Protein AF-A0A5M6IVD5-F1 (afdb_monomer_lite)

Sequence (85 aa):
MSIAGGYFVTPHAVRRFRERIAPLPERHALAAIIKSLESPDVRLKPQRDGVTVVVRTRAPFRFRAFVVPSEHPGGMPAVATIFEG

Radius of gyration: 11.85 Å; chains: 1; bounding box: 24×26×32 Å

pLDDT: mean 81.65, std 12.18, range [38.78, 95.44]

Secondary structure (DSSP, 8-state):
--B-SSSEE-HHHHHHHHHHT----HHHHHHHHHHHHSSTT-EEEE-TTSS-EEEEP-SSS-EEEEEEPPSSTTPPPEEEEEEE-

Foldseek 3Di:
DDDDALEAEDPQALVQCCVAWNVDDSVVSVVQVRCQQPDPPWDWDDDPVNFWIWIAGDPPITKTFIWGDDPDDVDGIYRPHIGGD

Organism: NCBI:txid504468

Structure (mmCIF, N/CA/C/O backbone):
data_AF-A0A5M6IVD5-F1
#
_entry.id   AF-A0A5M6IVD5-F1
#
loop_
_atom_site.group_PDB
_atom_site.id
_atom_site.type_symbol
_atom_site.label_atom_id
_atom_site.label_alt_id
_atom_site.label_comp_id
_atom_site.label_asym_id
_atom_site.label_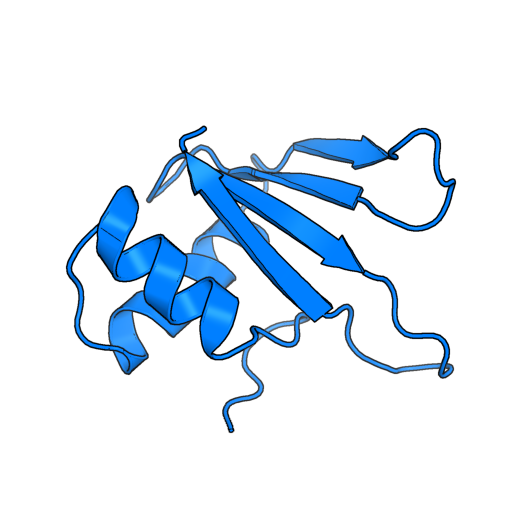entity_id
_atom_site.label_seq_id
_atom_site.pdbx_PDB_ins_code
_atom_site.Cartn_x
_atom_site.Cartn_y
_atom_site.Cartn_z
_atom_site.occupancy
_atom_site.B_iso_or_equiv
_atom_site.auth_seq_id
_atom_site.auth_comp_id
_atom_site.auth_asym_id
_atom_site.auth_atom_id
_atom_site.pdbx_PDB_model_num
ATOM 1 N N . MET A 1 1 ? 10.328 -10.562 3.323 1.00 38.78 1 MET A N 1
ATOM 2 C CA . MET A 1 1 ? 10.197 -10.158 1.907 1.00 38.78 1 MET A CA 1
ATOM 3 C C . MET A 1 1 ? 8.926 -10.811 1.406 1.00 38.78 1 MET A C 1
ATOM 5 O O . MET A 1 1 ? 8.872 -12.031 1.418 1.00 38.78 1 MET A O 1
ATOM 9 N N . SER A 1 2 ? 7.878 -10.042 1.116 1.00 41.59 2 SER A N 1
ATOM 10 C CA . SER A 1 2 ? 6.544 -10.612 0.899 1.00 41.59 2 SER A CA 1
ATOM 11 C C . SER A 1 2 ? 5.948 -10.054 -0.386 1.00 41.59 2 SER A C 1
ATOM 13 O O . SER A 1 2 ? 5.577 -8.886 -0.449 1.00 41.59 2 SER A O 1
ATOM 15 N N . ILE A 1 3 ? 5.914 -10.908 -1.406 1.00 48.28 3 ILE A N 1
ATOM 16 C CA . ILE A 1 3 ? 5.176 -10.715 -2.651 1.00 48.28 3 ILE A CA 1
ATOM 17 C C . ILE A 1 3 ? 3.723 -11.056 -2.332 1.00 48.28 3 ILE A C 1
ATOM 19 O O . ILE A 1 3 ? 3.444 -12.179 -1.913 1.00 48.28 3 ILE A O 1
ATOM 23 N N . ALA A 1 4 ? 2.807 -10.105 -2.467 1.00 48.31 4 ALA A N 1
ATOM 24 C CA . ALA A 1 4 ? 1.387 -10.401 -2.370 1.00 48.31 4 ALA A CA 1
ATOM 25 C C . ALA A 1 4 ? 0.608 -9.397 -3.232 1.00 48.31 4 ALA A C 1
ATOM 27 O O . ALA A 1 4 ? 0.782 -8.187 -3.104 1.00 48.31 4 ALA A O 1
ATOM 28 N N . GLY A 1 5 ? -0.209 -9.927 -4.143 1.00 59.75 5 GLY A N 1
ATOM 29 C CA . GLY A 1 5 ? -0.902 -9.147 -5.170 1.00 59.75 5 GLY A CA 1
ATOM 30 C C . GLY A 1 5 ? 0.008 -8.663 -6.302 1.00 59.75 5 GLY A C 1
ATOM 31 O O . GLY A 1 5 ? 1.199 -8.971 -6.351 1.00 59.75 5 GLY A O 1
ATOM 32 N N . GLY A 1 6 ? -0.553 -7.880 -7.222 1.00 77.00 6 GLY A N 1
ATOM 33 C CA . GLY A 1 6 ? 0.167 -7.308 -8.372 1.00 77.00 6 GLY A CA 1
ATOM 34 C C . GLY A 1 6 ? 1.203 -6.224 -8.029 1.00 77.00 6 GLY A C 1
ATOM 35 O O . GLY A 1 6 ? 1.612 -5.488 -8.921 1.00 77.00 6 GLY A O 1
ATOM 36 N N . TYR A 1 7 ? 1.607 -6.087 -6.760 1.00 83.69 7 TYR A N 1
ATOM 37 C CA . TYR A 1 7 ? 2.483 -5.025 -6.264 1.00 83.69 7 TYR A CA 1
ATOM 38 C C . TYR A 1 7 ? 3.564 -5.565 -5.322 1.00 83.69 7 TYR A C 1
ATOM 40 O O . TYR A 1 7 ? 3.319 -6.416 -4.468 1.00 83.69 7 TYR A O 1
ATOM 48 N N . PHE A 1 8 ? 4.757 -4.981 -5.398 1.00 88.06 8 PHE A N 1
ATOM 49 C CA . PHE A 1 8 ? 5.802 -5.157 -4.398 1.00 88.06 8 PHE A CA 1
ATOM 50 C C . PHE A 1 8 ? 5.691 -4.070 -3.323 1.00 88.06 8 PHE A C 1
AT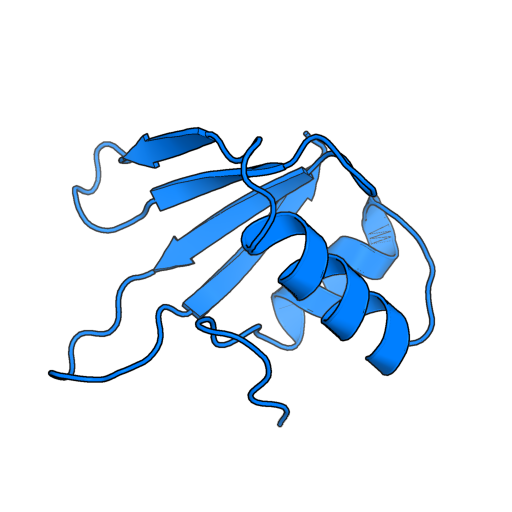OM 52 O O . PHE A 1 8 ? 5.955 -2.899 -3.586 1.00 88.06 8 PHE A O 1
ATOM 59 N N . VAL A 1 9 ? 5.318 -4.422 -2.091 1.00 90.19 9 VAL A N 1
ATOM 60 C CA . VAL A 1 9 ? 5.208 -3.440 -0.998 1.00 90.19 9 VAL A CA 1
ATOM 61 C C . VAL A 1 9 ? 6.507 -3.386 -0.200 1.00 90.19 9 VAL A C 1
ATOM 63 O O . VAL A 1 9 ? 6.911 -4.366 0.426 1.00 90.19 9 VAL A O 1
ATOM 66 N N . THR A 1 10 ? 7.165 -2.226 -0.189 1.00 91.56 10 THR A N 1
ATOM 67 C CA . THR A 1 10 ? 8.423 -2.056 0.551 1.00 91.56 10 THR A CA 1
ATOM 68 C C . THR A 1 10 ? 8.200 -2.098 2.073 1.00 91.56 10 THR A C 1
ATOM 70 O O . THR A 1 10 ? 7.165 -1.625 2.557 1.00 91.56 10 THR A O 1
ATOM 73 N N . PRO A 1 11 ? 9.182 -2.562 2.876 1.00 92.44 11 PRO A N 1
ATOM 74 C CA . PRO A 1 11 ? 9.103 -2.481 4.340 1.00 92.44 11 PRO A CA 1
ATOM 75 C C . PRO A 1 11 ? 8.874 -1.050 4.844 1.00 92.44 11 PRO A C 1
ATOM 77 O O . PRO A 1 11 ? 8.151 -0.830 5.816 1.00 92.44 11 PRO A O 1
ATOM 80 N N . HIS A 1 12 ? 9.443 -0.060 4.144 1.00 93.31 12 HIS A N 1
ATOM 81 C CA . HIS A 1 12 ? 9.215 1.352 4.429 1.00 93.31 12 HIS A CA 1
ATOM 82 C C . HIS A 1 12 ? 7.734 1.728 4.281 1.00 93.31 12 HIS A C 1
ATOM 84 O O . HIS A 1 12 ? 7.167 2.321 5.197 1.00 93.31 12 HIS A O 1
ATOM 90 N N . ALA A 1 13 ? 7.081 1.347 3.180 1.00 92.31 13 ALA A N 1
ATOM 91 C CA . ALA A 1 13 ? 5.659 1.607 2.979 1.00 92.31 13 ALA A CA 1
ATOM 92 C C . ALA A 1 13 ? 4.785 0.938 4.054 1.00 92.31 13 ALA A C 1
ATOM 94 O O . ALA A 1 13 ? 3.894 1.591 4.600 1.00 92.31 13 ALA A O 1
ATOM 95 N N . VAL A 1 14 ? 5.076 -0.317 4.423 1.00 93.94 14 VAL A N 1
ATOM 96 C CA . VAL A 1 14 ? 4.348 -1.017 5.497 1.00 93.94 14 VAL A CA 1
ATOM 97 C C . VAL A 1 14 ? 4.490 -0.280 6.826 1.00 93.94 14 VAL A C 1
ATOM 99 O O . VAL A 1 14 ? 3.494 -0.041 7.509 1.00 93.94 14 VAL A O 1
ATOM 102 N N . ARG A 1 15 ? 5.708 0.140 7.184 1.00 94.56 15 ARG A N 1
ATOM 103 C CA . ARG A 1 15 ? 5.948 0.925 8.401 1.00 94.56 15 ARG A CA 1
ATOM 104 C C . ARG A 1 15 ? 5.143 2.225 8.398 1.00 94.56 15 ARG A C 1
ATOM 106 O O . ARG A 1 15 ? 4.470 2.525 9.377 1.00 94.56 15 ARG A O 1
ATOM 113 N N . ARG A 1 16 ? 5.140 2.952 7.280 1.00 95.06 16 ARG A N 1
ATOM 114 C CA . ARG A 1 16 ? 4.394 4.211 7.130 1.00 95.06 16 ARG A CA 1
ATOM 115 C C . ARG A 1 16 ? 2.892 4.031 7.261 1.00 95.06 16 ARG A C 1
ATOM 117 O O . ARG A 1 16 ? 2.243 4.840 7.914 1.00 95.06 16 ARG A O 1
ATOM 124 N N . PHE A 1 17 ? 2.347 2.967 6.683 1.00 93.94 17 PHE A N 1
ATOM 125 C CA . PHE A 1 17 ? 0.942 2.618 6.857 1.00 93.94 17 PHE A CA 1
ATOM 126 C C . PHE A 1 17 ? 0.609 2.341 8.328 1.00 93.94 17 PHE A C 1
ATOM 128 O O . PHE A 1 17 ? -0.390 2.843 8.836 1.00 93.94 17 PHE A O 1
ATOM 135 N N . ARG A 1 18 ? 1.469 1.589 9.025 1.00 95.44 18 ARG A N 1
ATOM 136 C CA . ARG A 1 18 ? 1.281 1.271 10.447 1.00 95.44 18 ARG A CA 1
ATOM 137 C C . ARG A 1 18 ? 1.314 2.507 11.338 1.00 95.44 18 ARG A C 1
ATOM 139 O O . ARG A 1 18 ? 0.501 2.625 12.243 1.00 95.44 18 ARG A O 1
ATOM 146 N N . GLU A 1 19 ? 2.245 3.414 11.064 1.00 94.31 19 GLU A N 1
ATOM 147 C CA . GLU A 1 19 ? 2.425 4.652 11.825 1.00 94.31 19 GLU A CA 1
ATOM 148 C C . GLU A 1 19 ? 1.307 5.672 11.575 1.00 94.31 19 GLU A C 1
ATOM 150 O O . GLU A 1 19 ? 0.975 6.430 12.479 1.00 94.31 19 GLU A O 1
ATOM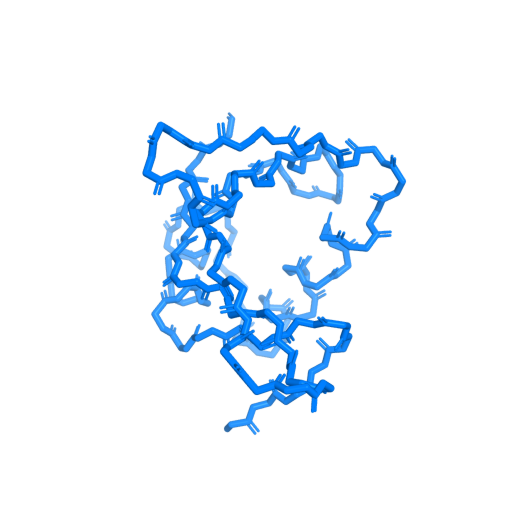 155 N N . ARG A 1 20 ? 0.759 5.731 10.353 1.00 92.25 20 ARG A N 1
ATOM 156 C CA . ARG A 1 20 ? -0.093 6.855 9.922 1.00 92.25 20 ARG A CA 1
ATOM 157 C C . ARG A 1 20 ? -1.535 6.504 9.598 1.00 92.25 20 ARG A C 1
ATOM 159 O O . ARG A 1 20 ? -2.372 7.389 9.581 1.00 92.25 20 ARG A O 1
ATOM 166 N N . ILE A 1 21 ? -1.824 5.250 9.270 1.00 92.25 21 ILE A N 1
ATOM 167 C CA . ILE A 1 21 ? -3.150 4.847 8.790 1.00 92.25 21 ILE A CA 1
ATOM 168 C C . ILE A 1 21 ? -3.818 3.929 9.803 1.00 92.25 21 ILE A C 1
ATOM 170 O O . ILE A 1 21 ? -4.923 4.209 10.258 1.00 92.25 21 ILE A O 1
ATOM 174 N N . ALA A 1 22 ? -3.157 2.826 10.155 1.00 90.75 22 ALA A N 1
ATOM 175 C CA . ALA A 1 22 ? -3.692 1.866 11.109 1.00 90.75 22 ALA A CA 1
ATOM 176 C C . ALA A 1 22 ? -2.561 1.057 11.761 1.00 90.75 22 ALA A C 1
ATOM 178 O O . ALA A 1 22 ? -1.836 0.375 11.030 1.00 90.75 22 ALA A O 1
ATOM 179 N N . PRO A 1 23 ? -2.433 1.047 13.104 1.00 92.38 23 PRO A N 1
ATOM 180 C CA . PRO A 1 23 ? -1.363 0.354 13.827 1.00 92.38 23 PRO A CA 1
ATOM 181 C C . PRO A 1 23 ? -1.583 -1.168 13.869 1.00 92.38 23 PRO A C 1
ATOM 183 O O . PRO A 1 23 ? -1.754 -1.779 14.920 1.00 92.38 23 PRO A O 1
ATOM 186 N N . LEU A 1 24 ? -1.592 -1.800 12.697 1.00 92.69 24 LEU A N 1
ATOM 187 C CA . LEU A 1 24 ? -1.769 -3.238 12.534 1.00 92.69 24 LEU A CA 1
ATOM 188 C C . LEU A 1 24 ? -0.435 -3.987 12.695 1.00 92.69 24 LEU A C 1
ATOM 190 O O . LEU A 1 24 ? 0.636 -3.414 12.459 1.00 92.69 24 LEU A O 1
ATOM 194 N N . PRO A 1 25 ? -0.463 -5.291 13.024 1.00 94.50 25 PRO A N 1
ATOM 195 C CA . PRO A 1 25 ? 0.704 -6.154 12.874 1.00 94.50 25 PRO A CA 1
ATOM 196 C C . PRO A 1 25 ? 1.191 -6.159 11.421 1.00 94.50 25 PRO A C 1
ATOM 198 O O . PRO A 1 25 ? 0.381 -6.078 10.500 1.00 94.50 25 PRO A O 1
ATOM 201 N N . GLU A 1 26 ? 2.500 -6.296 11.202 1.00 90.19 26 GLU A N 1
ATOM 202 C CA . GLU A 1 26 ? 3.130 -6.134 9.880 1.00 90.19 26 GLU A CA 1
ATOM 203 C C . GLU A 1 26 ? 2.435 -6.923 8.760 1.00 90.19 26 GLU A C 1
ATOM 205 O O . GLU A 1 26 ? 2.098 -6.361 7.720 1.00 90.19 26 GLU A O 1
ATOM 210 N N . ARG A 1 27 ? 2.133 -8.203 9.003 1.00 90.31 27 ARG A N 1
ATOM 211 C CA . ARG A 1 27 ? 1.444 -9.066 8.035 1.00 90.31 27 ARG A CA 1
ATOM 212 C C . ARG A 1 27 ? 0.031 -8.576 7.697 1.00 90.31 27 ARG A C 1
ATOM 214 O O . ARG A 1 27 ? -0.377 -8.639 6.541 1.00 90.31 27 ARG A O 1
ATOM 221 N N . HIS A 1 28 ? -0.703 -8.073 8.688 1.00 91.75 28 HIS A N 1
ATOM 222 C CA . HIS A 1 28 ? -2.044 -7.521 8.490 1.00 91.75 28 HIS A CA 1
ATOM 223 C C . HIS A 1 28 ? -1.996 -6.170 7.774 1.00 91.75 28 HIS A C 1
ATOM 225 O O . HIS A 1 28 ? -2.826 -5.919 6.907 1.00 91.75 28 HIS A O 1
ATOM 231 N N . ALA A 1 29 ? -1.007 -5.328 8.086 1.00 92.31 29 ALA A N 1
ATOM 232 C CA . ALA A 1 29 ? -0.774 -4.073 7.379 1.00 92.31 29 ALA A CA 1
ATOM 233 C C . ALA A 1 29 ? -0.466 -4.322 5.898 1.00 92.31 29 ALA A C 1
ATOM 235 O O . ALA A 1 29 ? -1.078 -3.704 5.035 1.00 92.31 29 ALA A O 1
ATOM 236 N N . LEU A 1 30 ? 0.419 -5.277 5.600 1.00 91.50 30 LEU A N 1
ATOM 237 C CA . LEU A 1 30 ? 0.722 -5.683 4.231 1.00 91.50 30 LEU A CA 1
ATOM 238 C C . LEU A 1 30 ? -0.543 -6.131 3.483 1.00 91.50 30 LEU A C 1
ATOM 240 O O . LEU A 1 30 ? -0.846 -5.598 2.417 1.00 91.50 30 LEU A O 1
ATOM 244 N N . ALA A 1 31 ? -1.306 -7.062 4.064 1.00 89.50 31 ALA A N 1
ATOM 245 C CA . ALA A 1 31 ? -2.543 -7.559 3.464 1.00 89.50 31 ALA A CA 1
ATOM 246 C C . ALA A 1 31 ? -3.579 -6.441 3.246 1.00 89.50 31 ALA A C 1
ATOM 248 O O . ALA A 1 31 ? -4.236 -6.398 2.208 1.00 89.50 31 ALA A O 1
ATOM 249 N N . ALA A 1 32 ? -3.701 -5.512 4.199 1.00 90.38 32 ALA A N 1
ATOM 250 C CA . ALA A 1 32 ? -4.595 -4.365 4.093 1.00 90.38 32 ALA A CA 1
ATOM 251 C C . ALA A 1 32 ? -4.184 -3.412 2.964 1.00 90.38 32 ALA A C 1
ATOM 253 O O . ALA A 1 32 ? -5.045 -2.970 2.207 1.00 90.38 32 ALA A O 1
ATOM 254 N N . ILE A 1 33 ? -2.885 -3.126 2.820 1.00 89.88 33 ILE A N 1
ATOM 255 C CA . ILE A 1 33 ? -2.364 -2.287 1.734 1.00 89.88 33 ILE A CA 1
ATOM 256 C C . ILE A 1 33 ? -2.728 -2.902 0.386 1.00 89.88 33 ILE A C 1
ATOM 258 O O . ILE A 1 33 ? -3.315 -2.221 -0.447 1.00 89.88 33 ILE A O 1
ATOM 262 N N . ILE A 1 34 ? -2.431 -4.186 0.189 1.00 88.00 34 ILE A N 1
ATOM 263 C CA . ILE A 1 34 ? -2.674 -4.881 -1.082 1.00 88.00 34 ILE A CA 1
ATOM 264 C C . ILE A 1 34 ? -4.162 -4.895 -1.413 1.00 88.00 34 ILE A C 1
ATOM 266 O O . ILE A 1 34 ? -4.548 -4.455 -2.491 1.00 88.00 34 ILE A O 1
ATOM 270 N N . LYS A 1 35 ? -5.008 -5.277 -0.450 1.00 87.62 35 LYS A N 1
ATOM 271 C CA . LYS A 1 35 ? -6.464 -5.275 -0.628 1.00 87.62 35 LYS A CA 1
ATOM 272 C C . LYS A 1 35 ? -7.001 -3.890 -1.001 1.00 87.62 35 LYS A C 1
ATOM 274 O O . LYS A 1 35 ? -7.897 -3.781 -1.831 1.00 87.62 35 LYS A O 1
ATOM 279 N N . SER A 1 36 ? -6.462 -2.829 -0.399 1.00 87.62 36 SER A N 1
ATOM 280 C CA . SER A 1 36 ? -6.837 -1.455 -0.743 1.00 87.62 36 SER A CA 1
ATOM 281 C C . SER A 1 36 ? -6.362 -1.040 -2.143 1.00 87.62 36 SER A C 1
ATOM 283 O O . SER A 1 36 ? -7.047 -0.248 -2.784 1.00 87.62 36 SER A O 1
ATOM 285 N N . LEU A 1 37 ? -5.211 -1.537 -2.614 1.00 84.44 37 LEU A N 1
ATOM 286 C CA . LEU A 1 37 ? -4.669 -1.259 -3.954 1.00 84.44 37 LEU A CA 1
ATOM 287 C C . LEU A 1 37 ? -5.390 -2.038 -5.065 1.00 84.44 37 LEU A C 1
ATOM 289 O O . LEU A 1 37 ? -5.483 -1.543 -6.182 1.00 84.44 37 LEU A O 1
ATOM 293 N N . GLU A 1 38 ? -5.910 -3.224 -4.759 1.00 83.56 38 GLU A N 1
ATOM 294 C CA . GLU A 1 38 ? -6.695 -4.060 -5.682 1.00 83.56 38 GLU A CA 1
ATOM 295 C C . GLU A 1 38 ? -8.187 -3.686 -5.705 1.00 83.56 38 GLU A C 1
ATOM 297 O O . GLU A 1 38 ? -8.966 -4.240 -6.479 1.00 83.56 38 GLU A O 1
ATOM 302 N N . SER A 1 39 ? -8.605 -2.742 -4.857 1.00 80.50 39 SER A N 1
ATOM 303 C CA . SER A 1 39 ? -9.990 -2.280 -4.800 1.00 80.50 39 SER A CA 1
ATOM 304 C C . SER A 1 39 ? -10.389 -1.544 -6.091 1.00 80.50 39 SER A C 1
ATOM 306 O O . SER A 1 39 ? -9.633 -0.689 -6.563 1.00 80.50 39 SER A O 1
ATOM 308 N N . PRO A 1 40 ? -11.599 -1.782 -6.637 1.00 74.69 40 PRO A N 1
ATOM 309 C CA . PRO A 1 40 ? -12.076 -1.106 -7.847 1.00 74.69 40 PRO A CA 1
ATOM 310 C C . PRO A 1 40 ? -12.231 0.417 -7.679 1.00 74.69 40 PRO A C 1
ATOM 312 O O . PRO A 1 40 ? -12.255 1.147 -8.665 1.00 74.69 40 PRO A O 1
ATOM 315 N N . ASP A 1 41 ? -12.286 0.917 -6.439 1.00 74.75 41 ASP A N 1
ATOM 316 C CA . ASP A 1 41 ? -12.415 2.347 -6.121 1.00 74.75 41 ASP A CA 1
ATOM 317 C C . ASP A 1 41 ? -11.087 3.124 -6.147 1.00 74.75 41 ASP A C 1
ATOM 319 O O . ASP A 1 41 ? -11.013 4.288 -5.720 1.00 74.75 41 ASP A O 1
ATOM 323 N N . VAL A 1 42 ? -10.017 2.494 -6.628 1.00 77.25 42 VAL A N 1
ATOM 324 C CA . VAL A 1 42 ? -8.704 3.117 -6.748 1.00 77.25 42 VAL A CA 1
ATOM 325 C C . VAL A 1 42 ? -8.689 4.177 -7.847 1.00 77.25 42 VAL A C 1
ATOM 327 O O . VAL A 1 42 ? -9.047 3.938 -8.997 1.00 77.25 42 VAL A O 1
ATOM 330 N N . ARG A 1 43 ? -8.191 5.374 -7.509 1.00 77.62 43 ARG A N 1
ATOM 331 C CA . ARG A 1 43 ? -7.865 6.406 -8.506 1.00 77.62 43 ARG A CA 1
ATOM 332 C C . ARG A 1 43 ? -6.364 6.493 -8.723 1.00 77.62 43 ARG A C 1
ATOM 334 O O . ARG A 1 43 ? -5.627 6.789 -7.781 1.00 77.62 43 ARG A O 1
ATOM 341 N N . LEU A 1 44 ? -5.949 6.311 -9.972 1.00 77.38 44 LEU A N 1
ATOM 342 C CA . LEU A 1 44 ? -4.574 6.488 -10.424 1.00 77.38 44 LEU A CA 1
ATOM 343 C C . LEU A 1 44 ? -4.374 7.929 -10.891 1.00 77.38 44 LEU A C 1
ATOM 345 O O . LEU A 1 44 ? -5.145 8.441 -11.703 1.00 77.38 44 LEU A O 1
ATOM 349 N N . LYS A 1 45 ? -3.343 8.598 -10.375 1.00 79.31 45 LYS A N 1
ATOM 350 C CA . LYS A 1 45 ? -2.903 9.898 -10.885 1.00 79.31 45 LYS A CA 1
ATOM 351 C C . LYS A 1 45 ? -1.419 9.824 -11.250 1.00 79.31 45 LYS A C 1
ATOM 353 O O . LYS A 1 45 ? -0.612 9.697 -10.326 1.00 79.31 45 LYS A O 1
ATOM 358 N N . PRO A 1 46 ? -1.052 9.920 -12.540 1.00 76.00 46 PRO A N 1
ATOM 359 C CA . PRO A 1 46 ? 0.348 10.029 -12.928 1.00 76.00 46 PRO A CA 1
ATOM 360 C C . PRO A 1 46 ? 0.950 11.327 -12.378 1.00 76.00 46 PRO A C 1
ATOM 362 O O . PRO A 1 46 ? 0.283 12.368 -12.309 1.00 76.00 46 PRO A O 1
ATOM 365 N N . GLN A 1 47 ? 2.195 11.247 -11.927 1.00 75.81 47 GLN A N 1
ATOM 366 C CA . GLN A 1 47 ? 2.986 12.393 -11.494 1.00 75.81 47 GLN A CA 1
ATOM 367 C C . GLN A 1 47 ? 3.688 13.055 -12.682 1.00 75.81 47 GLN A C 1
ATOM 369 O O . GLN A 1 47 ? 3.818 12.483 -13.761 1.00 75.81 47 GLN A O 1
ATOM 374 N N . ARG A 1 48 ? 4.135 14.301 -12.476 1.00 71.56 48 ARG A N 1
ATOM 375 C CA . ARG A 1 48 ? 4.848 15.085 -13.503 1.00 71.56 48 ARG A CA 1
ATOM 376 C C . ARG A 1 48 ? 6.194 14.474 -13.901 1.00 71.56 48 ARG A C 1
ATOM 378 O O . ARG A 1 48 ? 6.710 14.829 -14.950 1.00 71.56 48 ARG A O 1
ATOM 385 N N . ASP A 1 49 ? 6.737 13.588 -13.070 1.00 69.44 49 ASP A N 1
ATOM 386 C CA . ASP A 1 49 ? 7.958 12.832 -13.359 1.00 69.44 49 ASP A CA 1
ATOM 387 C C . ASP A 1 49 ? 7.759 11.777 -14.462 1.00 69.44 49 ASP A C 1
ATOM 389 O O . ASP A 1 49 ? 8.738 11.220 -14.940 1.00 69.44 49 ASP A O 1
ATOM 393 N N . GLY A 1 50 ? 6.512 11.504 -14.874 1.00 61.66 50 GLY A N 1
ATOM 394 C CA . GLY A 1 50 ? 6.175 10.539 -15.924 1.00 61.66 50 GLY A CA 1
ATOM 395 C C . GLY A 1 50 ? 6.374 9.076 -15.524 1.00 61.66 50 GLY A C 1
ATOM 396 O O . GLY A 1 50 ? 6.014 8.186 -16.289 1.00 61.66 50 GLY A O 1
ATOM 397 N N . VAL A 1 51 ? 6.906 8.825 -14.328 1.00 67.19 51 VAL A N 1
ATOM 398 C CA . VAL A 1 51 ? 7.294 7.496 -13.852 1.00 67.19 51 VAL A CA 1
ATOM 399 C C . VAL A 1 51 ? 6.384 7.072 -12.713 1.00 67.19 51 VAL A C 1
ATOM 401 O O . VAL A 1 51 ? 5.915 5.941 -12.694 1.00 67.19 51 VAL A O 1
ATOM 404 N N . THR A 1 52 ? 6.052 7.962 -11.781 1.00 71.31 52 THR A N 1
ATOM 405 C CA . THR A 1 52 ? 5.331 7.552 -10.579 1.00 71.31 52 THR A CA 1
ATOM 406 C C . THR A 1 52 ? 3.817 7.685 -10.730 1.00 71.31 52 THR A C 1
ATOM 408 O O . THR A 1 52 ? 3.291 8.686 -11.223 1.00 71.31 52 THR A O 1
ATOM 411 N N . VAL A 1 53 ? 3.078 6.713 -10.195 1.00 77.38 53 VAL A N 1
ATOM 412 C CA . VAL A 1 53 ? 1.627 6.786 -10.027 1.00 77.38 53 VAL A CA 1
ATOM 413 C C . VAL A 1 53 ? 1.263 6.964 -8.555 1.00 77.38 53 VAL A C 1
ATOM 415 O O . VAL A 1 53 ? 1.709 6.223 -7.679 1.00 77.38 53 VAL A O 1
ATOM 418 N N . VAL A 1 54 ? 0.407 7.947 -8.268 1.00 78.19 54 VAL A N 1
ATOM 419 C CA . VAL A 1 54 ? -0.261 8.056 -6.968 1.00 78.19 54 VAL A CA 1
ATOM 420 C C . VAL A 1 54 ? -1.556 7.259 -7.021 1.00 78.19 54 VAL A C 1
ATOM 422 O O . VAL A 1 54 ? -2.476 7.620 -7.755 1.00 78.19 54 VAL A O 1
ATOM 425 N N . VAL A 1 55 ? -1.642 6.221 -6.196 1.00 78.50 55 VAL A N 1
ATOM 426 C CA . VAL A 1 55 ? -2.854 5.430 -5.982 1.00 78.50 55 VAL A CA 1
ATOM 427 C C . VAL A 1 55 ? -3.611 6.000 -4.789 1.00 78.50 55 VAL A C 1
ATOM 429 O O . VAL A 1 55 ? -3.067 6.061 -3.688 1.00 78.50 55 VAL A O 1
ATOM 432 N N . ARG A 1 56 ? -4.859 6.431 -4.989 1.00 79.56 56 ARG A N 1
ATOM 433 C CA . ARG A 1 56 ? -5.767 6.825 -3.900 1.00 79.56 56 ARG A CA 1
ATOM 434 C C . ARG A 1 56 ? -6.717 5.684 -3.592 1.00 79.56 56 ARG A C 1
ATOM 436 O O . ARG A 1 56 ? -7.511 5.322 -4.455 1.00 79.56 56 ARG A O 1
ATOM 443 N N . THR A 1 57 ? -6.667 5.186 -2.368 1.00 79.38 57 THR A N 1
ATOM 444 C CA . THR A 1 57 ? -7.558 4.140 -1.862 1.00 79.38 57 THR A CA 1
ATOM 445 C C . THR A 1 57 ? -8.673 4.779 -1.028 1.00 79.38 57 THR A C 1
ATOM 447 O O . THR A 1 57 ? -8.481 5.843 -0.434 1.00 79.38 57 THR A O 1
ATOM 450 N N . ARG A 1 58 ? -9.871 4.183 -1.022 1.00 75.38 58 ARG A N 1
ATOM 451 C CA . ARG A 1 58 ? -11.034 4.681 -0.254 1.00 75.38 58 ARG A CA 1
ATOM 452 C C . ARG A 1 58 ? -11.574 3.672 0.760 1.00 75.38 58 ARG A C 1
ATOM 454 O O . ARG A 1 58 ? -12.134 4.092 1.764 1.00 75.38 58 ARG A O 1
ATOM 461 N N . ALA A 1 59 ? -11.367 2.378 0.526 1.00 73.06 59 ALA A N 1
ATOM 462 C CA . ALA A 1 59 ? -11.787 1.292 1.404 1.00 73.06 59 ALA A CA 1
ATOM 463 C C . ALA A 1 59 ? -10.771 0.133 1.351 1.00 73.06 59 ALA A C 1
ATOM 465 O O . ALA A 1 59 ? -10.166 -0.074 0.297 1.00 73.06 59 ALA A O 1
ATOM 466 N N . PRO A 1 60 ? -10.587 -0.640 2.440 1.00 73.44 60 PRO A N 1
ATOM 467 C CA . PRO A 1 60 ? -11.060 -0.376 3.808 1.00 73.44 60 PRO A CA 1
ATOM 468 C C . PRO A 1 60 ? -10.321 0.778 4.504 1.00 73.44 60 PRO A C 1
ATOM 470 O O . PRO A 1 60 ? -10.807 1.310 5.493 1.00 73.44 60 PRO A O 1
ATOM 473 N N . PHE A 1 61 ? -9.169 1.189 3.974 1.00 84.44 61 PHE A N 1
ATOM 474 C CA . PHE A 1 61 ? -8.385 2.303 4.498 1.00 84.44 61 PHE A CA 1
ATOM 475 C C . PHE A 1 61 ? -8.173 3.348 3.417 1.00 84.44 61 PHE A C 1
ATOM 477 O O . PHE A 1 61 ? -7.877 2.998 2.273 1.00 84.44 61 PHE A O 1
ATOM 484 N N . ARG A 1 62 ? -8.288 4.621 3.796 1.00 88.31 62 ARG A N 1
ATOM 485 C CA . ARG A 1 62 ? -8.050 5.755 2.909 1.00 88.31 62 ARG A CA 1
ATOM 486 C C . ARG A 1 62 ? -6.601 6.211 3.020 1.00 88.31 62 ARG A C 1
ATOM 488 O O . ARG A 1 62 ? -6.194 6.747 4.045 1.00 88.31 62 ARG A O 1
ATOM 495 N N . PHE A 1 63 ? -5.828 6.015 1.959 1.00 89.81 63 PHE A N 1
ATOM 496 C CA . PHE A 1 63 ? -4.445 6.473 1.890 1.00 89.81 63 PHE A CA 1
ATOM 497 C C . PHE A 1 63 ? -4.011 6.753 0.451 1.00 89.81 63 PHE A C 1
ATOM 499 O O . PHE A 1 63 ? -4.703 6.454 -0.526 1.00 89.81 63 PHE A O 1
ATOM 506 N N . ARG A 1 64 ? -2.831 7.355 0.327 1.00 90.19 64 ARG A N 1
ATOM 507 C CA . ARG A 1 64 ? -2.141 7.575 -0.940 1.00 90.19 64 ARG A CA 1
ATOM 508 C C . ARG A 1 64 ? -0.889 6.717 -0.986 1.00 90.19 64 ARG A C 1
ATOM 510 O O . ARG A 1 64 ? 0.005 6.916 -0.170 1.00 90.19 64 ARG A O 1
ATOM 517 N N . ALA A 1 65 ? -0.804 5.809 -1.947 1.00 89.56 65 ALA A N 1
ATOM 518 C CA . ALA A 1 65 ? 0.413 5.055 -2.225 1.00 89.56 65 ALA A CA 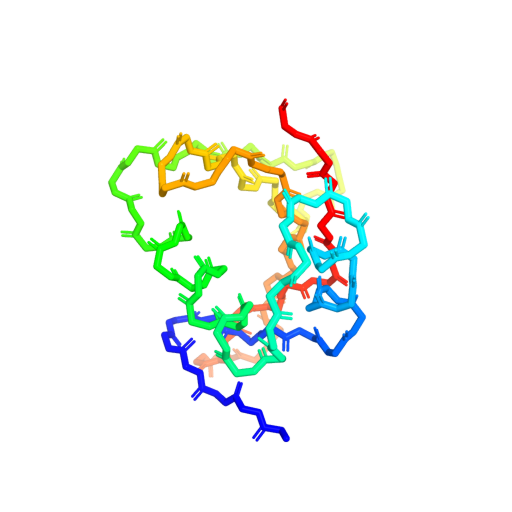1
ATOM 519 C C . ALA A 1 65 ? 1.183 5.690 -3.384 1.00 89.56 65 ALA A C 1
ATOM 521 O O . ALA A 1 65 ? 0.593 6.096 -4.385 1.00 89.56 65 ALA A O 1
ATOM 522 N N . PHE A 1 66 ? 2.499 5.786 -3.223 1.00 89.56 66 PHE A N 1
ATOM 523 C CA . PHE A 1 66 ? 3.427 6.199 -4.268 1.00 89.56 66 PHE A CA 1
ATOM 524 C C . PHE A 1 66 ? 3.996 4.936 -4.914 1.00 89.56 66 PHE A C 1
ATOM 526 O O . PHE A 1 66 ? 4.659 4.148 -4.234 1.00 89.56 66 PHE A O 1
ATOM 533 N N . VAL A 1 67 ? 3.673 4.721 -6.188 1.00 88.19 67 VAL A N 1
ATOM 534 C CA . VAL A 1 67 ? 3.960 3.477 -6.903 1.00 88.19 67 VAL A CA 1
ATOM 535 C C . VAL A 1 67 ? 4.924 3.735 -8.049 1.00 88.19 67 VAL A C 1
ATOM 537 O O . VAL A 1 67 ? 4.615 4.501 -8.959 1.00 88.19 67 VAL A O 1
ATOM 540 N N . VAL A 1 68 ? 6.069 3.063 -8.008 1.00 87.12 68 VAL A N 1
ATOM 541 C CA . VAL A 1 68 ? 7.097 3.116 -9.046 1.00 87.12 68 VAL A CA 1
ATOM 542 C C . VAL A 1 68 ? 6.932 1.890 -9.954 1.00 87.12 68 VAL A C 1
ATOM 544 O O . VAL A 1 68 ? 6.903 0.769 -9.440 1.00 87.12 68 VAL A O 1
ATOM 547 N N . PRO A 1 69 ? 6.771 2.056 -11.276 1.00 81.81 69 PRO A N 1
ATOM 548 C CA . PRO A 1 69 ? 6.699 0.949 -12.218 1.00 81.81 69 PRO A CA 1
ATOM 549 C C . PRO A 1 69 ? 8.019 0.178 -12.229 1.00 81.81 69 PRO A C 1
ATOM 551 O O . PRO A 1 69 ? 9.083 0.738 -11.973 1.00 81.81 69 PRO A O 1
ATOM 554 N N . SER A 1 70 ? 7.950 -1.121 -12.510 1.00 79.44 70 SER A N 1
ATOM 555 C CA . SER A 1 70 ? 9.165 -1.908 -12.694 1.00 79.44 70 SER A CA 1
ATOM 556 C C . SER A 1 70 ? 9.786 -1.603 -14.054 1.00 79.44 70 SER A C 1
ATOM 558 O O . SER A 1 70 ? 9.075 -1.540 -15.055 1.00 79.44 70 SER A O 1
ATOM 560 N N . GLU A 1 71 ? 11.108 -1.454 -14.093 1.00 74.50 71 GLU A N 1
ATOM 561 C CA . GLU A 1 71 ? 11.868 -1.302 -15.341 1.00 74.50 71 GLU A CA 1
ATOM 562 C C . GLU A 1 71 ? 11.995 -2.633 -16.108 1.00 74.50 71 GLU A C 1
ATOM 564 O O . GLU A 1 71 ? 12.294 -2.644 -17.300 1.00 74.50 71 GLU A O 1
ATOM 569 N N . HIS A 1 72 ? 11.735 -3.768 -15.446 1.00 70.12 72 HIS A N 1
ATOM 570 C CA . HIS A 1 72 ? 11.806 -5.091 -16.061 1.00 70.12 72 HIS A CA 1
ATOM 571 C C . HIS A 1 72 ? 10.458 -5.522 -16.664 1.00 70.12 72 HIS A C 1
ATOM 573 O O . HIS A 1 72 ? 9.428 -5.431 -15.987 1.00 70.12 72 HIS A O 1
ATOM 579 N N . PRO A 1 73 ? 10.444 -6.086 -17.889 1.00 60.25 73 PRO A N 1
ATOM 580 C CA . PRO A 1 73 ? 9.255 -6.718 -18.455 1.00 60.25 73 PRO A CA 1
ATOM 581 C C . PRO A 1 73 ? 8.746 -7.837 -17.532 1.00 60.25 73 PRO A C 1
ATOM 583 O O . PRO A 1 73 ? 9.461 -8.798 -17.263 1.00 60.25 73 PRO A O 1
ATOM 586 N N . GLY A 1 74 ? 7.519 -7.698 -17.021 1.00 67.06 74 GLY A N 1
ATOM 587 C CA . GLY A 1 74 ? 6.919 -8.638 -16.062 1.00 67.06 74 GLY A CA 1
ATOM 588 C C . GLY A 1 74 ? 7.259 -8.376 -14.589 1.00 67.06 74 GLY A C 1
ATOM 589 O O . GLY A 1 74 ? 6.802 -9.116 -13.718 1.00 67.06 74 GLY A O 1
ATOM 590 N N . GLY A 1 75 ? 8.029 -7.329 -14.286 1.00 72.19 75 GLY A N 1
ATOM 591 C CA . GLY A 1 75 ? 8.312 -6.926 -12.916 1.00 72.19 75 GLY A CA 1
ATOM 592 C C . GLY A 1 75 ? 7.112 -6.252 -12.249 1.00 72.19 75 GLY A C 1
ATOM 593 O O . GLY A 1 75 ? 6.364 -5.494 -12.869 1.00 72.19 75 GLY A O 1
ATOM 594 N N . MET A 1 76 ? 6.923 -6.522 -10.957 1.00 81.00 76 MET A N 1
ATOM 595 C CA . MET A 1 76 ? 5.825 -5.929 -10.198 1.00 81.00 76 MET A CA 1
ATOM 596 C C . MET A 1 76 ? 6.127 -4.462 -9.862 1.00 81.00 76 MET A C 1
ATOM 598 O O . MET A 1 76 ? 7.235 -4.161 -9.408 1.00 81.00 76 MET A O 1
ATOM 602 N N . PRO A 1 77 ? 5.159 -3.545 -10.018 1.00 85.44 77 PRO A N 1
ATOM 603 C CA . PRO A 1 77 ? 5.300 -2.175 -9.543 1.00 85.44 77 PRO A CA 1
ATOM 604 C C . PRO A 1 77 ? 5.532 -2.126 -8.026 1.00 85.44 77 PRO A C 1
ATOM 606 O O . PRO A 1 77 ? 4.899 -2.851 -7.255 1.00 85.44 77 PRO A O 1
ATOM 609 N N . ALA A 1 78 ? 6.425 -1.245 -7.585 1.00 88.88 78 ALA A N 1
ATOM 610 C CA . ALA A 1 78 ? 6.835 -1.114 -6.196 1.00 88.88 78 ALA A CA 1
ATOM 611 C C . ALA A 1 78 ? 6.085 0.014 -5.475 1.00 88.88 78 ALA A C 1
ATOM 613 O O . ALA A 1 78 ? 6.120 1.171 -5.889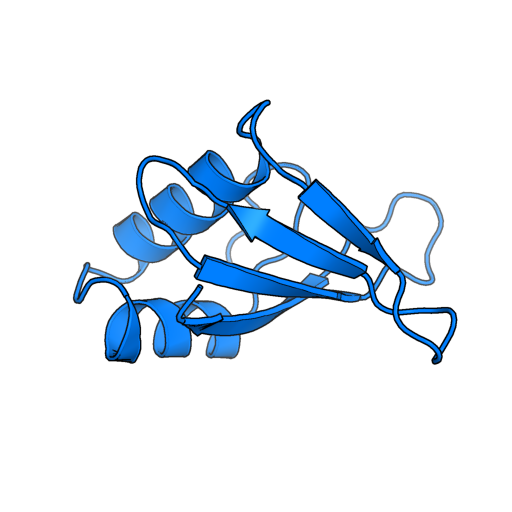 1.00 88.88 78 ALA A O 1
ATOM 614 N N . VAL A 1 79 ? 5.469 -0.292 -4.335 1.00 89.69 79 VAL A N 1
ATOM 615 C CA . VAL A 1 79 ? 4.931 0.704 -3.402 1.00 89.69 79 VAL A CA 1
ATOM 616 C C . VAL A 1 79 ? 6.087 1.247 -2.568 1.00 89.69 79 VAL A C 1
ATOM 618 O O . VAL A 1 79 ? 6.507 0.646 -1.573 1.00 89.69 79 VAL A O 1
ATOM 621 N N . ALA A 1 80 ? 6.616 2.392 -2.990 1.00 88.25 80 ALA A N 1
ATOM 622 C CA . ALA A 1 80 ? 7.774 3.023 -2.371 1.00 88.25 80 ALA A CA 1
ATOM 623 C C . ALA A 1 80 ? 7.424 3.665 -1.023 1.00 88.25 80 ALA A C 1
ATOM 625 O O . ALA A 1 80 ? 8.187 3.565 -0.065 1.00 88.25 80 ALA A O 1
ATOM 626 N N . THR A 1 81 ? 6.259 4.312 -0.918 1.00 91.44 81 THR A N 1
ATOM 627 C CA . THR A 1 81 ? 5.821 4.946 0.332 1.00 91.44 81 THR A CA 1
ATOM 628 C C . THR A 1 81 ? 4.306 5.148 0.389 1.00 91.44 81 THR A C 1
ATOM 630 O O . THR A 1 81 ? 3.610 5.054 -0.626 1.00 91.44 81 THR A O 1
ATOM 633 N N . ILE A 1 82 ? 3.800 5.430 1.593 1.00 91.00 82 ILE A N 1
ATOM 634 C CA . ILE A 1 82 ? 2.385 5.672 1.887 1.00 91.00 82 ILE A CA 1
ATOM 635 C C . ILE A 1 82 ? 2.230 6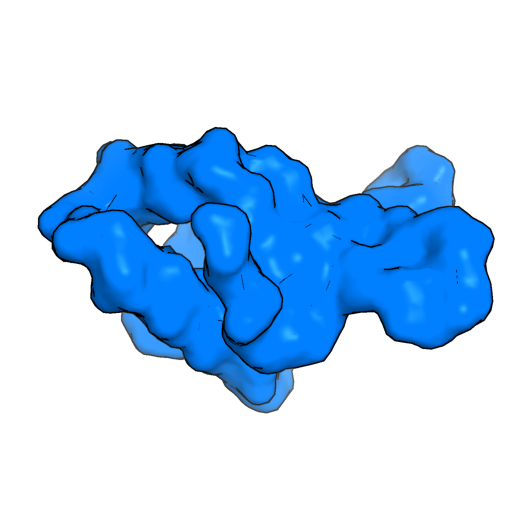.993 2.654 1.00 91.00 82 ILE A C 1
ATOM 637 O O . ILE A 1 82 ? 2.991 7.299 3.580 1.00 91.00 82 ILE A O 1
ATOM 641 N N . PHE A 1 83 ? 1.214 7.759 2.262 1.00 87.00 83 PHE A N 1
ATOM 642 C CA . PHE A 1 83 ? 0.777 9.005 2.886 1.00 87.00 83 PHE A CA 1
ATOM 643 C C . PHE A 1 83 ? -0.701 8.915 3.283 1.00 87.00 83 PHE A C 1
ATOM 645 O O . PHE A 1 83 ? -1.460 8.155 2.681 1.00 87.00 83 PHE A O 1
ATOM 652 N N . GLU A 1 84 ? -1.122 9.727 4.251 1.00 83.94 84 GLU A N 1
ATOM 653 C CA . GLU A 1 84 ? -2.542 9.909 4.581 1.00 83.94 84 GLU A CA 1
ATOM 654 C C . GLU A 1 84 ? -3.315 10.469 3.371 1.00 83.94 84 GLU A C 1
ATOM 656 O O . GLU A 1 84 ? -2.755 11.193 2.534 1.00 83.94 84 GLU A O 1
ATOM 661 N N . GLY A 1 85 ? -4.572 10.032 3.215 1.00 67.44 85 GLY A N 1
ATOM 662 C CA . GLY A 1 85 ? -5.384 10.230 2.005 1.00 67.44 85 GLY A CA 1
ATOM 663 C C . GLY A 1 85 ? -6.526 11.223 2.126 1.00 67.44 85 GLY A C 1
ATOM 664 O O . GLY A 1 85 ? -6.923 11.584 3.244 1.00 67.44 85 GLY A O 1
#